Protein AF-A0A483AAJ9-F1 (afdb_monomer_lite)

Foldseek 3Di:
DWDQAWAQAPDRDPDLLPQSRLGWFAFPPDPCSDPPQKDFAAPVRCCCQECPDPPFHNFASRSCCVGSSNFHQCAKQDQPPRDGPRRRFKAWEWHPDDDDQWTKIWIHGVRGTDIDTDHRSMTHITIIDGD

Radius of gyration: 13.15 Å; chains: 1; bounding box: 33×28×31 Å

pLDDT: mean 93.06, std 6.87, range [63.12, 98.5]

Secondary structure (DSSP, 8-state):
-B-SS-TT-SS--SSTT-GGGS---BPTT-TT-SPTTEEPPPHHHHHHHTTT-SS----SHHHHHHSTT------EE-TTT--EESTTT-EEEEE-S--TTSEEEEEEETTEEEEEEE-TTSBBB---EE-

Structure (mmCIF, N/CA/C/O backbone):
data_AF-A0A483AAJ9-F1
#
_entry.id   AF-A0A483AAJ9-F1
#
loop_
_atom_site.group_PDB
_atom_site.id
_atom_site.type_symbol
_atom_site.label_atom_id
_atom_site.label_alt_id
_atom_site.label_comp_id
_atom_site.label_asym_id
_atom_site.label_entity_id
_atom_site.label_seq_id
_atom_site.pdbx_PDB_ins_code
_atom_site.Cartn_x
_atom_site.Cartn_y
_atom_site.Cartn_z
_atom_site.occupancy
_atom_site.B_iso_or_equiv
_atom_site.auth_seq_id
_atom_site.auth_comp_id
_atom_site.auth_asym_id
_atom_site.auth_atom_id
_atom_site.pdbx_PDB_model_num
ATOM 1 N N . MET A 1 1 ? -14.191 3.925 -4.030 1.00 87.00 1 MET A N 1
ATOM 2 C CA . MET A 1 1 ? -14.461 2.817 -3.070 1.00 87.00 1 MET A CA 1
ATOM 3 C C . MET A 1 1 ? -13.254 1.897 -3.053 1.00 87.00 1 MET A C 1
ATOM 5 O O . MET A 1 1 ? -12.736 1.615 -4.121 1.00 87.00 1 MET A O 1
ATOM 9 N N . TRP A 1 2 ? -12.801 1.447 -1.887 1.00 92.44 2 TRP A N 1
ATOM 10 C CA . TRP A 1 2 ? -11.580 0.644 -1.745 1.00 92.44 2 TRP A CA 1
ATOM 11 C C . TRP A 1 2 ? -11.868 -0.854 -1.662 1.00 92.44 2 TRP A C 1
ATOM 13 O O . TRP A 1 2 ? -12.941 -1.247 -1.206 1.00 92.44 2 TRP A O 1
ATOM 23 N N . LEU A 1 3 ? -10.893 -1.685 -2.042 1.00 93.12 3 LEU A N 1
ATOM 24 C CA . LEU A 1 3 ? -10.904 -3.091 -1.641 1.00 93.12 3 LEU A CA 1
ATOM 25 C C . LEU A 1 3 ? -10.767 -3.215 -0.118 1.00 93.12 3 LEU A C 1
ATOM 27 O O . LEU A 1 3 ? -10.002 -2.494 0.528 1.00 93.12 3 LEU A O 1
ATOM 31 N N . ASP A 1 4 ? -11.480 -4.181 0.453 1.00 91.94 4 ASP A N 1
ATOM 32 C CA . ASP A 1 4 ? -11.511 -4.434 1.897 1.00 91.94 4 ASP A CA 1
ATOM 33 C C . ASP A 1 4 ? -10.187 -5.003 2.448 1.00 91.94 4 ASP A C 1
ATOM 35 O O . ASP A 1 4 ? -9.916 -4.903 3.647 1.00 91.94 4 ASP A O 1
ATOM 39 N N . ARG A 1 5 ? -9.312 -5.525 1.577 1.00 95.06 5 ARG A N 1
ATOM 40 C CA . ARG A 1 5 ? -7.991 -6.085 1.918 1.00 95.06 5 ARG A CA 1
ATOM 41 C C . ARG A 1 5 ? -6.896 -5.724 0.909 1.00 95.06 5 ARG A C 1
ATOM 43 O O . ARG A 1 5 ? -7.175 -5.243 -0.191 1.00 95.06 5 ARG A O 1
ATOM 50 N N . ASN A 1 6 ? -5.636 -5.912 1.316 1.00 97.06 6 ASN A N 1
ATOM 51 C CA . ASN A 1 6 ? -4.495 -5.769 0.413 1.00 97.06 6 ASN A CA 1
ATOM 52 C C . ASN A 1 6 ? -4.626 -6.817 -0.694 1.00 97.06 6 ASN A C 1
ATOM 54 O O . ASN A 1 6 ? -5.125 -7.917 -0.463 1.00 97.06 6 ASN A O 1
ATOM 58 N N . LEU A 1 7 ? -4.177 -6.491 -1.897 1.00 96.50 7 LEU A N 1
ATOM 59 C CA . LEU A 1 7 ? -4.233 -7.428 -3.005 1.00 96.50 7 LEU A CA 1
ATOM 60 C C . LEU A 1 7 ? -3.405 -8.686 -2.685 1.00 96.50 7 LEU A C 1
ATOM 62 O O . LEU A 1 7 ? -2.269 -8.583 -2.224 1.00 96.50 7 LEU A O 1
ATOM 66 N N . GLY A 1 8 ? -3.991 -9.865 -2.901 1.00 96.25 8 GLY A N 1
ATOM 67 C CA . GLY A 1 8 ? -3.400 -11.160 -2.536 1.00 96.25 8 GLY A CA 1
ATOM 68 C C . GLY A 1 8 ? -3.679 -11.615 -1.097 1.00 96.25 8 GLY A C 1
ATOM 69 O O . GLY A 1 8 ? -3.360 -12.743 -0.738 1.00 96.25 8 GLY A O 1
ATOM 70 N N . ALA A 1 9 ? -4.294 -10.778 -0.253 1.00 97.50 9 ALA A N 1
ATOM 71 C CA . ALA A 1 9 ? -4.644 -11.170 1.111 1.00 97.50 9 ALA A CA 1
ATOM 72 C C . ALA A 1 9 ? -5.830 -12.146 1.139 1.00 97.50 9 ALA A C 1
ATOM 74 O O . ALA A 1 9 ? -6.817 -11.971 0.419 1.00 97.50 9 ALA A O 1
ATOM 75 N N . THR A 1 10 ? -5.783 -13.132 2.035 1.00 97.12 10 THR A N 1
ATOM 76 C CA . THR A 1 10 ? -6.849 -14.137 2.182 1.00 97.12 10 THR A CA 1
ATOM 77 C C . THR A 1 10 ? -7.968 -13.672 3.112 1.00 97.12 10 THR A C 1
ATOM 79 O O . THR A 1 10 ? -9.095 -14.154 2.997 1.00 97.12 10 THR A O 1
ATOM 82 N N . GLN A 1 11 ? -7.712 -12.676 3.967 1.00 96.56 11 GLN A N 1
ATOM 83 C CA . GLN A 1 11 ? -8.712 -12.084 4.860 1.00 96.56 11 GLN A CA 1
ATOM 84 C C . GLN A 1 11 ? -8.517 -10.579 5.082 1.00 96.56 11 GLN A C 1
ATOM 86 O O . GLN A 1 11 ? -7.464 -10.013 4.793 1.00 96.56 11 GLN A O 1
ATOM 91 N N . VAL A 1 12 ? -9.563 -9.928 5.598 1.00 96.31 12 VAL A N 1
ATOM 92 C CA . VAL A 1 12 ? -9.462 -8.574 6.158 1.00 96.3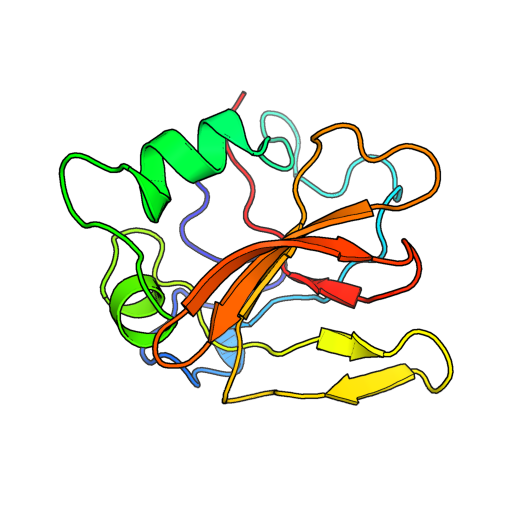1 12 VAL A CA 1
ATOM 93 C C . VAL A 1 12 ? -8.672 -8.652 7.461 1.00 96.31 12 VAL A C 1
ATOM 95 O O . VAL A 1 12 ? -8.900 -9.563 8.253 1.00 96.31 12 VAL A O 1
ATOM 98 N N . ALA A 1 13 ? -7.786 -7.685 7.706 1.00 96.81 13 ALA A N 1
ATOM 99 C CA . ALA A 1 13 ? -6.934 -7.683 8.891 1.00 96.81 13 ALA A CA 1
ATOM 100 C C . ALA A 1 13 ? -7.747 -7.720 10.197 1.00 96.81 13 ALA A C 1
ATOM 102 O O . ALA A 1 13 ? -8.565 -6.832 10.469 1.00 96.81 13 ALA A O 1
ATOM 103 N N . ALA A 1 14 ? -7.491 -8.742 11.016 1.00 97.19 14 ALA A N 1
ATOM 104 C CA . ALA A 1 14 ? -8.022 -8.859 12.375 1.00 97.19 14 ALA A CA 1
ATOM 105 C C . ALA A 1 14 ? -7.121 -8.174 13.420 1.00 97.19 14 ALA A C 1
ATOM 107 O O . ALA A 1 14 ? -7.597 -7.747 14.471 1.00 97.19 14 ALA A O 1
ATOM 108 N N . SER A 1 15 ? -5.831 -8.027 13.114 1.00 97.00 15 SER A N 1
ATOM 109 C CA . SER A 1 15 ? -4.841 -7.262 13.876 1.00 97.00 15 SER A CA 1
ATOM 110 C C . SER A 1 15 ? -3.857 -6.588 12.914 1.00 97.00 15 SER A C 1
ATOM 112 O O . SER A 1 15 ? -3.794 -6.934 11.732 1.00 97.00 15 SER A O 1
ATOM 114 N N . SER A 1 16 ? -3.059 -5.632 13.395 1.00 96.31 16 SER A N 1
ATOM 115 C CA . SER A 1 16 ? -2.049 -4.981 12.549 1.00 96.31 16 SER A CA 1
ATOM 116 C C . SER A 1 16 ? -0.985 -5.964 12.045 1.00 96.31 16 SER A C 1
ATOM 118 O O . SER A 1 16 ? -0.444 -5.766 10.959 1.00 96.31 16 SER A O 1
ATOM 120 N N . THR A 1 17 ? -0.705 -7.027 12.800 1.00 97.75 17 THR A N 1
ATOM 121 C CA . THR A 1 17 ? 0.301 -8.054 12.493 1.00 97.75 17 THR A CA 1
ATOM 122 C C . THR A 1 17 ? -0.296 -9.337 11.905 1.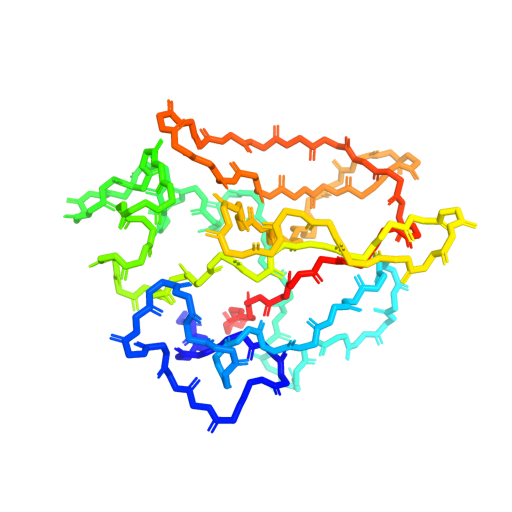00 97.75 17 THR A C 1
ATOM 124 O O . THR A 1 17 ? 0.354 -10.383 11.907 1.00 97.75 17 THR A O 1
ATOM 127 N N . ASP A 1 18 ? -1.537 -9.278 11.423 1.00 97.88 18 ASP A N 1
ATOM 128 C CA . ASP A 1 18 ? -2.232 -10.404 10.807 1.00 97.88 18 ASP A CA 1
ATOM 129 C C . ASP A 1 18 ? -1.603 -10.765 9.454 1.00 97.88 18 ASP A C 1
ATOM 131 O O . ASP A 1 18 ? -1.844 -10.110 8.436 1.00 97.88 18 ASP A O 1
ATOM 135 N N . SER A 1 19 ? -0.793 -11.825 9.440 1.00 97.31 19 SER A N 1
ATOM 136 C CA . SER A 1 19 ? -0.056 -12.253 8.251 1.00 97.31 19 SER A CA 1
ATOM 137 C C . SER A 1 19 ? -0.960 -12.699 7.102 1.00 97.31 19 SER A C 1
ATOM 139 O O . SER A 1 19 ? -0.581 -12.535 5.943 1.00 97.31 19 SER A O 1
ATOM 141 N N . ALA A 1 20 ? -2.170 -13.186 7.388 1.00 97.88 20 ALA A N 1
ATOM 142 C CA . ALA A 1 20 ? -3.146 -13.558 6.363 1.00 97.88 20 ALA A CA 1
ATOM 143 C C . ALA A 1 20 ? -3.738 -12.328 5.643 1.00 97.88 20 ALA A C 1
ATOM 145 O O . ALA A 1 20 ? -4.288 -12.441 4.544 1.00 97.88 20 ALA A O 1
ATOM 146 N N . ALA A 1 21 ? -3.589 -11.139 6.234 1.00 97.50 21 ALA A N 1
ATOM 147 C CA . ALA A 1 21 ? -4.063 -9.877 5.680 1.00 97.50 21 ALA A CA 1
ATOM 148 C C . ALA A 1 21 ? -2.984 -9.060 4.949 1.00 97.50 21 ALA A C 1
ATOM 150 O O . ALA A 1 21 ? -3.302 -8.050 4.316 1.00 97.50 21 ALA A O 1
ATOM 151 N N . TYR A 1 22 ? -1.711 -9.466 5.022 1.00 98.06 22 TYR A N 1
ATOM 152 C CA . TYR A 1 22 ? -0.596 -8.720 4.422 1.00 98.06 22 TYR A CA 1
ATOM 153 C C . TYR A 1 22 ? -0.719 -8.594 2.902 1.00 98.06 22 TYR A C 1
ATOM 155 O O . TYR A 1 22 ? -0.434 -7.526 2.348 1.00 98.06 22 TYR A O 1
ATOM 163 N N . GLY A 1 23 ? -1.212 -9.654 2.263 1.00 97.19 23 GLY A N 1
ATOM 164 C CA . GLY A 1 23 ? -1.262 -9.783 0.815 1.00 97.19 23 GLY A CA 1
ATOM 165 C C . GLY A 1 23 ? 0.120 -9.919 0.189 1.00 97.19 23 GLY A C 1
ATOM 166 O O . GLY A 1 23 ? 1.120 -10.128 0.879 1.00 97.19 23 GLY A O 1
ATOM 167 N N . ASP A 1 24 ? 0.163 -9.799 -1.131 1.00 96.94 24 ASP A N 1
ATOM 168 C CA . ASP A 1 24 ? 1.397 -9.944 -1.891 1.00 96.94 24 ASP A CA 1
ATOM 169 C C . ASP A 1 24 ? 2.180 -8.626 -1.958 1.00 96.94 24 ASP A C 1
ATOM 171 O O . ASP A 1 24 ? 1.648 -7.522 -1.789 1.00 96.94 24 ASP A O 1
ATOM 175 N N . LEU A 1 25 ? 3.479 -8.749 -2.240 1.00 97.00 25 LEU A N 1
ATOM 176 C CA . LEU A 1 25 ? 4.405 -7.627 -2.359 1.00 97.00 25 LEU A CA 1
ATOM 177 C C . LEU A 1 25 ? 4.817 -7.438 -3.819 1.00 97.00 25 LEU A C 1
ATOM 179 O O . LEU A 1 25 ? 5.612 -8.200 -4.372 1.00 97.00 25 LEU A O 1
ATOM 183 N N . TYR A 1 26 ? 4.303 -6.375 -4.427 1.00 96.50 26 TYR A N 1
ATOM 184 C CA . TYR A 1 26 ? 4.429 -6.105 -5.855 1.00 96.50 26 TYR A CA 1
ATOM 185 C C . TYR A 1 26 ? 5.615 -5.188 -6.132 1.00 96.50 26 TYR A C 1
ATOM 187 O O . TYR A 1 26 ? 5.873 -4.260 -5.368 1.00 96.50 26 TYR A O 1
ATOM 195 N N . GLN A 1 27 ? 6.330 -5.413 -7.234 1.00 94.44 27 GLN A N 1
ATOM 196 C CA . GLN A 1 27 ? 7.240 -4.402 -7.782 1.00 94.44 27 GLN A CA 1
ATOM 197 C C . GLN A 1 27 ? 6.438 -3.320 -8.502 1.00 94.44 27 GLN A C 1
ATOM 199 O O . GLN A 1 27 ? 5.377 -3.593 -9.057 1.00 94.44 27 GLN A O 1
ATOM 204 N N . TRP A 1 28 ? 6.936 -2.087 -8.500 1.00 91.50 28 TRP A N 1
ATOM 205 C CA . TRP A 1 28 ? 6.279 -1.007 -9.226 1.00 91.50 28 TRP A CA 1
ATOM 206 C C . TRP A 1 28 ? 6.439 -1.176 -10.741 1.00 91.50 28 TRP A C 1
ATOM 208 O O . TRP A 1 28 ? 7.536 -1.459 -11.223 1.00 91.50 28 TRP A O 1
ATOM 218 N N . GLY A 1 29 ? 5.372 -0.911 -11.499 1.00 78.56 29 GLY A N 1
ATOM 219 C CA . GLY A 1 29 ? 5.396 -0.931 -12.966 1.00 78.56 29 GLY A CA 1
ATOM 220 C C . GLY A 1 29 ? 5.047 -2.275 -13.609 1.00 78.56 29 GLY A C 1
ATOM 221 O O . GLY A 1 29 ? 5.142 -2.395 -14.828 1.00 78.56 29 GLY A O 1
ATOM 222 N N . THR A 1 30 ? 4.607 -3.272 -12.840 1.00 71.62 30 THR A N 1
ATOM 223 C CA . THR A 1 30 ? 3.859 -4.400 -13.404 1.00 71.62 30 THR A CA 1
ATOM 224 C C . THR A 1 30 ? 2.517 -3.885 -13.929 1.00 71.62 30 THR A C 1
ATOM 226 O O . THR A 1 30 ? 1.749 -3.255 -13.206 1.00 71.62 30 THR A O 1
ATOM 229 N N . ASN A 1 31 ? 2.240 -4.089 -15.217 1.00 63.12 31 ASN A N 1
ATOM 230 C CA . ASN A 1 31 ? 0.960 -3.692 -15.804 1.00 63.12 31 ASN A CA 1
ATOM 231 C C . ASN A 1 31 ? -0.180 -4.505 -15.172 1.00 63.12 31 ASN A C 1
ATOM 233 O O . ASN A 1 31 ? -0.044 -5.714 -15.006 1.00 63.12 31 ASN A O 1
ATOM 237 N N . GLY A 1 32 ? -1.302 -3.850 -14.853 1.00 75.44 32 GLY A N 1
ATOM 238 C CA . GLY A 1 32 ? -2.518 -4.534 -14.400 1.00 75.44 32 GLY A CA 1
ATOM 239 C C . GLY A 1 32 ? -2.413 -5.182 -13.018 1.00 75.44 32 GLY A C 1
ATOM 240 O O . GLY A 1 32 ? -2.900 -6.292 -12.844 1.00 75.44 32 GLY A O 1
ATOM 241 N N . ILE A 1 33 ? -1.776 -4.517 -12.041 1.00 91.12 33 ILE A N 1
ATOM 242 C CA . ILE A 1 33 ? -1.726 -5.041 -10.663 1.00 91.12 33 ILE A CA 1
ATOM 243 C C . ILE A 1 33 ? -3.146 -5.233 -10.117 1.00 91.12 33 ILE A C 1
ATOM 245 O O . ILE A 1 33 ? -3.459 -6.284 -9.575 1.00 91.12 33 ILE A O 1
ATOM 249 N N . CYS A 1 34 ? -4.012 -4.232 -10.267 1.00 94.69 34 CYS A N 1
ATOM 250 C CA . CYS A 1 34 ? -5.374 -4.297 -9.752 1.00 94.69 34 CYS A CA 1
ATOM 251 C C . CYS A 1 34 ? -6.338 -4.994 -10.733 1.00 94.69 34 CYS A C 1
ATOM 253 O O . CYS A 1 34 ? -6.140 -4.901 -11.947 1.00 94.69 34 CYS A O 1
ATOM 255 N N . PRO A 1 35 ? -7.390 -5.673 -10.229 1.00 93.62 35 PRO A N 1
ATOM 256 C CA . PRO A 1 35 ? -8.429 -6.275 -11.066 1.00 93.62 35 PRO A CA 1
ATOM 257 C C . PRO A 1 35 ? -9.151 -5.250 -11.950 1.00 93.62 35 PRO A C 1
ATOM 259 O O . PRO A 1 35 ? -9.139 -4.055 -11.668 1.00 93.62 35 PRO A O 1
ATOM 262 N N . ALA A 1 36 ? -9.847 -5.721 -12.987 1.00 93.12 36 ALA A N 1
ATOM 263 C CA . ALA A 1 36 ? -10.624 -4.853 -13.870 1.00 93.12 36 ALA A CA 1
ATOM 264 C C . ALA A 1 36 ? -11.628 -3.978 -13.091 1.00 93.12 36 ALA A C 1
ATOM 266 O O . ALA A 1 36 ? -12.360 -4.470 -12.230 1.00 93.12 36 ALA A O 1
ATOM 267 N N . GLY A 1 37 ? -11.662 -2.681 -13.414 1.00 92.75 37 GLY A N 1
ATOM 268 C CA . GLY A 1 37 ? -12.469 -1.674 -12.712 1.00 92.75 37 GLY A CA 1
ATOM 269 C C . GLY A 1 37 ? -11.845 -1.149 -11.415 1.00 92.75 37 GLY A C 1
ATOM 270 O O . GLY A 1 37 ? -12.510 -0.424 -10.675 1.00 92.75 37 GLY A O 1
ATOM 271 N N . PHE A 1 38 ? -10.601 -1.530 -11.122 1.00 95.31 38 PHE A N 1
ATOM 272 C CA . PHE A 1 38 ? -9.818 -1.011 -10.014 1.00 95.31 38 PHE A CA 1
ATOM 273 C C . PHE A 1 38 ? -8.421 -0.602 -10.480 1.00 95.31 38 PHE A C 1
ATOM 275 O O . PHE A 1 38 ? -7.810 -1.237 -11.341 1.00 95.31 38 PHE A O 1
ATOM 282 N N . SER A 1 39 ? -7.855 0.389 -9.804 1.00 94.81 39 SER A N 1
ATOM 283 C CA . SER A 1 39 ? -6.495 0.858 -10.023 1.00 94.81 39 SER A CA 1
ATOM 284 C C . SER A 1 39 ? -5.705 0.942 -8.718 1.00 94.81 39 SER A C 1
ATOM 286 O O . SER A 1 39 ? -6.245 0.919 -7.607 1.00 94.81 39 SER A O 1
ATOM 288 N N . VAL A 1 40 ? -4.375 0.995 -8.848 1.00 95.19 40 VAL A N 1
ATOM 289 C CA . VAL A 1 40 ? -3.525 1.413 -7.730 1.00 95.19 40 VAL A CA 1
ATOM 290 C C . VAL A 1 40 ? -3.848 2.884 -7.457 1.00 95.19 40 VAL A C 1
ATOM 292 O O . VAL A 1 40 ? -3.842 3.670 -8.403 1.00 95.19 40 VAL A O 1
ATOM 295 N N . PRO A 1 41 ? -4.110 3.288 -6.212 1.00 94.56 41 PRO A N 1
ATOM 296 C CA . PRO A 1 41 ? -4.494 4.658 -5.902 1.00 94.56 41 PRO A CA 1
ATOM 297 C C . PRO A 1 41 ? -3.346 5.648 -6.140 1.00 94.56 41 PRO A C 1
ATOM 299 O O . PRO A 1 41 ? -2.171 5.293 -6.131 1.00 94.56 41 PRO A O 1
ATOM 302 N N . THR A 1 42 ? -3.676 6.915 -6.332 1.00 95.12 42 THR A N 1
ATOM 303 C CA . THR A 1 42 ? -2.762 8.063 -6.346 1.00 95.12 42 THR A CA 1
ATOM 304 C C . THR A 1 42 ? -2.488 8.556 -4.929 1.00 95.12 42 THR A C 1
ATOM 306 O O . THR A 1 42 ? -3.188 8.219 -3.977 1.00 95.12 42 THR A O 1
ATOM 309 N N . GLU A 1 43 ? -1.483 9.422 -4.774 1.00 94.12 43 GLU A N 1
ATOM 310 C CA . GLU A 1 43 ? -1.264 10.139 -3.511 1.00 94.12 43 GLU A CA 1
ATOM 311 C C . GLU A 1 43 ? -2.481 10.974 -3.113 1.00 94.12 43 GLU A C 1
ATOM 313 O O . GLU A 1 43 ? -2.776 11.045 -1.929 1.00 94.12 43 GLU A O 1
ATOM 318 N N . ALA A 1 44 ? -3.201 11.576 -4.064 1.00 92.94 44 ALA A N 1
ATOM 319 C CA . ALA A 1 44 ? -4.384 12.380 -3.762 1.00 92.94 44 ALA A CA 1
ATOM 320 C C . ALA A 1 44 ? -5.535 11.518 -3.218 1.00 92.94 44 ALA A C 1
ATOM 322 O O . ALA A 1 44 ? -6.101 11.851 -2.180 1.00 92.94 44 ALA A O 1
ATOM 323 N N . GLU A 1 45 ? -5.818 10.382 -3.864 1.00 93.56 45 GLU A N 1
ATOM 324 C CA . GLU A 1 45 ? -6.832 9.416 -3.413 1.00 93.56 45 GLU A CA 1
ATOM 325 C C . GLU A 1 45 ? -6.462 8.818 -2.049 1.00 93.56 45 GLU A C 1
ATOM 327 O O . GLU A 1 45 ? -7.296 8.773 -1.150 1.00 93.56 45 GLU A O 1
ATOM 332 N N . ILE A 1 46 ? -5.193 8.432 -1.851 1.00 92.44 46 ILE A N 1
ATOM 333 C CA . ILE A 1 46 ? -4.718 7.984 -0.538 1.00 92.44 46 ILE A CA 1
ATOM 334 C C . ILE A 1 46 ? -4.862 9.117 0.483 1.00 92.44 46 ILE A C 1
ATOM 336 O O . ILE A 1 46 ? -5.378 8.878 1.561 1.00 92.44 46 ILE A O 1
ATOM 340 N N . THR A 1 47 ? -4.425 10.344 0.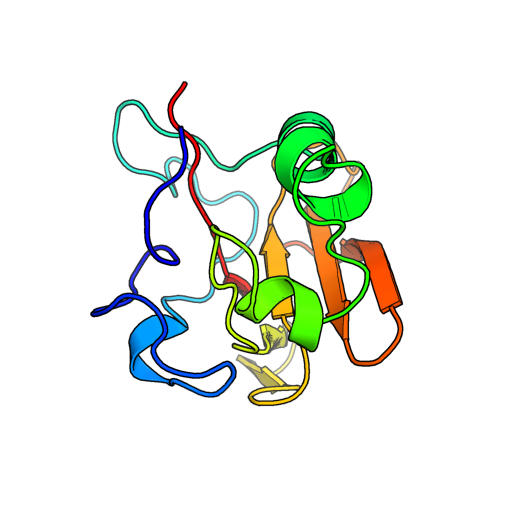194 1.00 90.50 47 THR A N 1
ATOM 341 C CA . THR A 1 47 ? -4.440 11.458 1.165 1.00 90.50 47 THR A CA 1
ATOM 342 C C . THR A 1 47 ? -5.853 11.787 1.630 1.00 90.50 47 THR A C 1
ATOM 344 O O . THR A 1 47 ? -6.063 11.927 2.834 1.00 90.50 47 THR A O 1
ATOM 347 N N . ALA A 1 48 ? -6.804 11.868 0.695 1.00 87.75 48 ALA A N 1
ATOM 348 C CA . ALA A 1 48 ? -8.202 12.172 0.987 1.00 87.75 48 ALA A CA 1
ATOM 349 C C . ALA A 1 48 ? -8.830 11.157 1.955 1.00 87.75 48 ALA A C 1
ATOM 351 O O . ALA A 1 48 ? -9.591 11.544 2.835 1.00 87.75 48 ALA A O 1
ATOM 352 N N . ASP A 1 49 ? -8.447 9.883 1.832 1.00 81.69 49 ASP A N 1
ATOM 353 C CA . ASP A 1 49 ? -8.992 8.784 2.630 1.00 81.69 49 ASP A CA 1
ATOM 354 C C . ASP A 1 49 ? -8.032 8.280 3.731 1.00 81.69 49 ASP A C 1
ATOM 356 O O . ASP A 1 49 ? -8.320 7.280 4.391 1.00 81.69 49 ASP A O 1
ATOM 360 N N . THR A 1 50 ? -6.890 8.953 3.957 1.00 79.81 50 THR A N 1
ATOM 361 C CA . THR A 1 50 ? -5.907 8.579 4.995 1.00 79.81 50 THR A CA 1
ATOM 362 C C . THR A 1 50 ? -5.353 9.771 5.788 1.00 79.81 50 THR A C 1
ATOM 364 O O . THR A 1 50 ? -5.798 10.018 6.901 1.00 79.81 50 THR A O 1
ATOM 367 N N . ILE A 1 51 ? -4.349 10.486 5.270 1.00 71.19 51 ILE A N 1
ATOM 368 C CA . ILE A 1 51 ? -3.556 11.486 6.011 1.00 71.19 51 ILE A CA 1
ATOM 369 C C . ILE A 1 51 ? -4.348 12.770 6.304 1.00 71.19 51 ILE A C 1
ATOM 371 O O . ILE A 1 51 ? -4.013 13.494 7.237 1.00 71.19 51 ILE A O 1
ATOM 375 N N . SER A 1 52 ? -5.371 13.075 5.508 1.00 76.12 52 SER A N 1
ATOM 376 C CA . SER A 1 52 ? -6.232 14.254 5.680 1.00 76.12 52 SER A CA 1
ATOM 377 C C . SER A 1 52 ? -7.712 13.875 5.668 1.00 76.12 52 SER A C 1
ATOM 379 O O . SER A 1 52 ? -8.557 14.649 5.214 1.00 76.12 52 SER A O 1
ATOM 381 N N . ALA A 1 53 ? -8.017 12.655 6.111 1.00 74.62 53 ALA A N 1
ATOM 382 C CA . ALA A 1 53 ? -9.371 12.138 6.112 1.00 74.62 53 ALA A CA 1
ATOM 383 C C . ALA A 1 53 ? -10.194 12.797 7.219 1.00 74.62 53 ALA A C 1
ATOM 385 O O . ALA A 1 53 ? -9.868 12.716 8.396 1.00 74.62 53 ALA A O 1
ATOM 386 N N . THR A 1 54 ? -11.355 13.347 6.874 1.00 69.94 54 THR A N 1
ATOM 387 C CA . THR A 1 54 ? -12.251 13.995 7.849 1.00 69.94 54 THR A CA 1
ATOM 388 C C . THR A 1 54 ? -12.879 13.028 8.862 1.00 69.94 54 THR A C 1
ATOM 390 O O . THR A 1 54 ? -13.611 13.462 9.748 1.00 69.94 54 THR A O 1
ATOM 393 N N . THR A 1 55 ? -12.661 11.717 8.713 1.00 70.81 55 THR A N 1
ATOM 394 C CA . THR A 1 55 ? -13.222 10.661 9.569 1.00 70.81 55 THR A CA 1
ATOM 395 C C . THR A 1 55 ? -12.196 10.083 10.539 1.00 70.81 55 THR A C 1
ATOM 397 O O . THR A 1 55 ? -12.469 9.964 11.731 1.00 70.81 55 THR A O 1
ATOM 400 N N . THR A 1 56 ? -11.021 9.679 10.060 1.00 75.69 56 THR A N 1
ATOM 401 C CA . THR A 1 56 ? -9.945 9.123 10.888 1.00 75.69 56 THR A CA 1
ATOM 402 C C . THR A 1 56 ? -8.604 9.411 10.236 1.00 75.69 56 THR A C 1
ATOM 404 O O . THR A 1 56 ? -8.228 8.743 9.273 1.00 75.69 56 THR A O 1
ATOM 407 N N . ASP A 1 57 ? -7.867 10.364 10.799 1.00 83.88 57 ASP A N 1
ATOM 408 C CA . ASP A 1 57 ? -6.530 10.699 10.323 1.00 83.88 57 ASP A CA 1
ATOM 409 C C . ASP A 1 57 ? -5.555 9.541 10.569 1.00 83.88 57 ASP A C 1
ATOM 411 O O . ASP A 1 57 ? -5.233 9.169 11.706 1.00 83.88 57 ASP A O 1
ATOM 415 N N . ILE A 1 58 ? -5.034 8.979 9.481 1.00 90.75 58 ILE A N 1
ATOM 416 C CA . ILE A 1 58 ? -3.961 7.991 9.531 1.00 90.75 58 ILE A CA 1
ATOM 417 C C . ILE A 1 58 ? -2.634 8.732 9.708 1.00 90.75 58 ILE A C 1
ATOM 419 O O . ILE A 1 58 ? -1.999 9.165 8.750 1.00 90.75 58 ILE A O 1
ATOM 423 N N . THR A 1 59 ? -2.190 8.847 10.958 1.00 93.06 59 THR A N 1
ATOM 424 C CA . THR A 1 59 ? -0.941 9.536 11.334 1.00 93.06 59 THR A CA 1
ATOM 425 C C . THR A 1 59 ? 0.219 8.578 11.609 1.00 93.06 59 THR A C 1
ATOM 427 O O . THR A 1 59 ? 1.380 8.984 11.682 1.00 93.06 59 THR A O 1
ATOM 430 N N . ASN A 1 60 ? -0.077 7.290 11.781 1.00 94.06 60 ASN A N 1
ATOM 431 C CA . ASN A 1 60 ? 0.884 6.231 12.070 1.00 94.06 60 ASN A CA 1
ATOM 432 C C . ASN A 1 60 ? 0.305 4.839 11.751 1.00 94.06 60 ASN A C 1
ATOM 434 O O . ASN A 1 60 ? -0.868 4.695 11.401 1.00 94.06 60 ASN A O 1
ATOM 438 N N . SER A 1 61 ? 1.122 3.794 11.908 1.00 95.00 61 SER A N 1
ATOM 439 C CA . SER A 1 61 ? 0.710 2.408 11.646 1.00 95.00 61 SER A CA 1
ATOM 440 C C . SER A 1 61 ? -0.431 1.898 12.540 1.00 95.00 61 SER A C 1
ATOM 442 O O . SER A 1 61 ? -1.241 1.103 12.070 1.00 95.00 61 SER A O 1
ATOM 444 N N . ALA A 1 62 ? -0.559 2.365 13.788 1.00 94.75 62 ALA A N 1
ATOM 445 C CA . ALA A 1 62 ? -1.664 1.964 14.664 1.00 94.75 62 ALA A CA 1
ATOM 446 C C . ALA A 1 62 ? -2.992 2.579 14.200 1.00 94.75 62 ALA A C 1
ATOM 448 O O . ALA A 1 62 ? -3.976 1.864 14.026 1.00 94.75 62 ALA A O 1
ATOM 449 N N . THR A 1 63 ? -3.006 3.882 13.898 1.00 94.31 63 THR A N 1
ATOM 450 C CA . THR A 1 63 ? -4.189 4.544 13.317 1.00 94.31 63 THR A CA 1
ATOM 451 C C . THR A 1 63 ? -4.541 3.986 11.940 1.00 94.31 63 THR A C 1
ATOM 453 O O . THR A 1 63 ? -5.713 3.917 11.591 1.00 94.31 63 THR A O 1
ATOM 456 N N . ALA A 1 64 ? -3.547 3.523 11.172 1.00 93.81 64 ALA A N 1
ATOM 457 C CA . ALA A 1 64 ? -3.783 2.911 9.870 1.00 93.81 64 ALA A CA 1
ATOM 458 C C . ALA A 1 64 ? -4.564 1.596 9.978 1.00 93.81 64 ALA A C 1
ATOM 460 O O . ALA A 1 64 ? -5.481 1.354 9.191 1.00 93.81 64 ALA A O 1
ATOM 461 N N . PHE A 1 65 ? -4.239 0.774 10.977 1.00 94.50 65 PHE A N 1
ATOM 462 C CA . PHE A 1 65 ? -4.982 -0.447 11.267 1.00 94.50 65 PHE A CA 1
ATOM 463 C C . PHE A 1 65 ? -6.376 -0.161 11.850 1.00 94.50 65 PHE A C 1
ATOM 465 O O . PHE A 1 65 ? -7.335 -0.830 11.482 1.00 94.50 65 PHE A O 1
ATOM 472 N N . SER A 1 66 ? -6.512 0.847 12.714 1.00 93.19 66 SER A N 1
ATOM 473 C CA . SER A 1 66 ? -7.817 1.227 13.277 1.00 93.19 66 SER A CA 1
ATOM 474 C C . SER A 1 66 ? -8.743 1.931 12.274 1.00 93.19 66 SER A C 1
ATOM 476 O O . SER A 1 66 ? -9.941 2.035 12.528 1.00 93.19 66 SER A O 1
ATOM 478 N N . SER A 1 67 ? -8.210 2.424 11.151 1.00 90.94 67 SER A N 1
ATOM 479 C CA . SER A 1 67 ? -8.993 3.048 10.078 1.00 90.94 67 SER A CA 1
ATOM 480 C C . SER A 1 67 ? -9.884 2.041 9.340 1.00 90.94 67 SER A C 1
ATOM 482 O O . SER A 1 67 ? -9.703 0.825 9.436 1.00 90.94 67 SER A O 1
ATOM 484 N N . PHE A 1 68 ? -10.800 2.543 8.507 1.00 87.94 68 PHE A N 1
ATOM 485 C CA . PHE A 1 68 ? -11.654 1.691 7.673 1.00 87.94 68 PHE A CA 1
ATOM 486 C C . PHE A 1 68 ? -10.862 0.797 6.697 1.00 87.94 68 PHE A C 1
ATOM 488 O O . PHE A 1 68 ? -11.341 -0.273 6.329 1.00 87.94 68 PHE A O 1
ATOM 495 N N . LEU A 1 69 ? -9.650 1.207 6.295 1.00 91.00 69 LEU A N 1
ATOM 496 C CA . LEU A 1 69 ? -8.788 0.434 5.392 1.00 91.00 69 LEU A CA 1
ATOM 497 C C . LEU A 1 69 ? -8.117 -0.760 6.082 1.00 91.00 69 LEU A C 1
ATOM 499 O O . LEU A 1 69 ? -7.640 -1.668 5.395 1.00 91.00 69 LEU A O 1
ATOM 503 N N . LYS A 1 70 ? -8.049 -0.747 7.422 1.00 94.12 70 LYS A N 1
ATOM 504 C CA . LYS A 1 70 ? -7.387 -1.763 8.248 1.00 94.12 70 LYS A CA 1
ATOM 505 C C . LYS A 1 70 ? -6.015 -2.170 7.709 1.00 94.12 70 LYS A C 1
ATOM 507 O O . LYS A 1 70 ? -5.758 -3.345 7.454 1.00 94.12 70 LYS A O 1
ATOM 512 N N . ILE A 1 71 ? -5.145 -1.187 7.472 1.00 95.38 71 ILE A N 1
ATOM 513 C CA . ILE A 1 71 ? -3.847 -1.413 6.823 1.00 95.38 71 ILE A CA 1
ATOM 514 C C . ILE A 1 71 ? -2.925 -2.181 7.787 1.00 95.38 71 ILE A C 1
ATOM 516 O O . ILE A 1 71 ? -2.585 -1.642 8.844 1.00 95.38 71 ILE A O 1
ATOM 520 N N . PRO A 1 72 ? -2.486 -3.407 7.445 1.00 97.50 72 PRO A N 1
ATOM 521 C CA . PRO A 1 72 ? -1.581 -4.171 8.291 1.00 97.50 72 PRO A CA 1
ATOM 522 C C . PRO A 1 72 ? -0.114 -3.790 8.042 1.00 97.50 72 PRO A C 1
ATOM 524 O O . PRO A 1 72 ? 0.259 -3.306 6.971 1.00 97.50 72 PRO A O 1
ATOM 527 N N . VAL A 1 73 ? 0.748 -4.051 9.024 1.00 98.19 73 VAL A N 1
ATOM 528 C CA . VAL A 1 73 ? 2.198 -3.796 8.966 1.00 98.19 73 VAL A CA 1
ATOM 529 C C . VAL A 1 73 ? 2.942 -4.932 8.256 1.00 98.19 73 VAL A C 1
ATOM 531 O O . VAL A 1 73 ? 3.786 -5.617 8.831 1.00 98.19 73 VAL A O 1
ATOM 534 N N . ALA A 1 74 ? 2.621 -5.118 6.975 1.00 98.19 74 ALA A N 1
ATOM 535 C CA . ALA A 1 74 ? 3.158 -6.181 6.123 1.00 98.19 74 ALA A CA 1
ATOM 536 C C . ALA A 1 74 ? 4.672 -6.082 5.849 1.00 98.19 74 ALA A C 1
ATOM 538 O O . ALA A 1 74 ? 5.269 -7.029 5.343 1.00 98.19 74 ALA A O 1
ATOM 539 N N . GLY A 1 75 ? 5.310 -4.954 6.176 1.00 98.44 75 GLY A N 1
ATOM 540 C CA . GLY A 1 75 ? 6.696 -4.701 5.806 1.00 98.44 75 GLY A CA 1
ATOM 541 C C . GLY A 1 75 ? 6.868 -4.568 4.293 1.00 98.44 75 GLY A C 1
ATOM 542 O O . GLY A 1 75 ? 5.970 -4.114 3.583 1.00 98.44 75 GLY A O 1
ATOM 543 N N . TYR A 1 76 ? 8.051 -4.924 3.803 1.00 98.50 76 TYR A N 1
ATOM 544 C CA . TYR A 1 76 ? 8.362 -4.888 2.380 1.00 98.50 76 TYR A CA 1
ATOM 545 C C . TYR A 1 76 ? 9.416 -5.914 1.985 1.00 98.50 76 TYR A C 1
ATOM 547 O O . TYR A 1 76 ? 10.192 -6.383 2.816 1.00 98.50 76 TYR A O 1
ATOM 555 N N . ARG A 1 77 ? 9.493 -6.204 0.685 1.00 98.31 77 ARG A N 1
ATOM 556 C CA . ARG A 1 77 ? 10.556 -7.020 0.105 1.00 98.31 77 ARG A CA 1
ATOM 557 C C . ARG A 1 77 ? 11.680 -6.119 -0.393 1.00 98.31 77 ARG A C 1
ATOM 559 O O . ARG A 1 77 ? 11.469 -5.248 -1.247 1.00 98.31 77 ARG A O 1
ATOM 566 N N . HIS A 1 78 ? 12.883 -6.322 0.121 1.00 98.19 78 HIS A N 1
ATOM 567 C CA . HIS A 1 78 ? 14.042 -5.519 -0.226 1.00 98.19 78 HIS A CA 1
ATOM 568 C C . HIS A 1 78 ? 14.550 -5.846 -1.638 1.00 98.19 78 HIS A C 1
ATOM 570 O O . HIS A 1 78 ? 14.391 -6.956 -2.153 1.00 98.19 78 HIS A O 1
ATOM 576 N N . ARG A 1 79 ? 15.073 -4.826 -2.326 1.00 96.44 79 ARG A N 1
ATOM 577 C CA . ARG A 1 79 ? 15.341 -4.906 -3.768 1.00 96.44 79 ARG A CA 1
ATOM 578 C C . ARG A 1 79 ? 16.599 -5.697 -4.120 1.00 96.44 79 ARG A C 1
ATOM 580 O O . ARG A 1 79 ? 16.669 -6.206 -5.229 1.00 96.44 79 ARG A O 1
ATOM 587 N N . SER A 1 80 ? 17.600 -5.729 -3.237 1.00 97.25 80 SER A N 1
ATOM 588 C CA . SER A 1 80 ? 18.917 -6.304 -3.554 1.00 97.25 80 SER A CA 1
ATOM 589 C C . SER A 1 80 ? 19.039 -7.775 -3.189 1.00 97.25 80 SER A C 1
ATOM 591 O O . SER A 1 80 ? 19.743 -8.503 -3.874 1.00 97.25 80 SER A O 1
ATOM 593 N N . ASP A 1 81 ? 18.376 -8.200 -2.117 1.00 97.38 81 ASP A N 1
ATOM 594 C CA . ASP A 1 81 ? 18.506 -9.546 -1.539 1.00 97.38 81 ASP A CA 1
ATOM 595 C C . ASP A 1 81 ? 17.183 -10.327 -1.534 1.00 97.38 81 ASP A C 1
ATOM 597 O O . ASP A 1 81 ? 17.176 -11.518 -1.243 1.00 97.38 81 ASP A O 1
ATOM 601 N N . GLY A 1 82 ? 16.058 -9.679 -1.856 1.00 96.69 82 GLY A N 1
ATOM 602 C CA . GLY A 1 82 ? 14.739 -10.310 -1.821 1.00 96.69 82 GLY A CA 1
ATOM 603 C C . GLY A 1 82 ? 14.216 -10.608 -0.411 1.00 96.69 82 GLY A C 1
ATOM 604 O O . GLY A 1 82 ? 13.136 -11.181 -0.294 1.00 96.69 82 GLY A O 1
ATOM 605 N N . GLY A 1 83 ? 14.929 -10.208 0.645 1.00 98.19 83 GLY A N 1
ATOM 606 C CA . GLY A 1 83 ? 14.529 -10.423 2.030 1.00 98.19 83 GLY A CA 1
ATOM 607 C C . GLY A 1 83 ? 13.308 -9.594 2.424 1.00 98.19 83 GLY A C 1
ATOM 608 O O . GLY A 1 83 ? 13.027 -8.547 1.833 1.00 98.19 83 GLY A O 1
ATOM 609 N N . LEU A 1 84 ? 12.580 -10.054 3.443 1.00 98.25 84 LEU A N 1
ATOM 610 C CA . LEU A 1 84 ? 11.461 -9.319 4.031 1.00 98.25 84 LEU A CA 1
ATOM 611 C C . LEU A 1 84 ? 11.945 -8.460 5.198 1.00 98.25 84 LEU A C 1
ATOM 613 O O . LEU A 1 84 ? 12.555 -8.957 6.141 1.00 98.25 84 LEU A O 1
ATOM 617 N N . TYR A 1 85 ? 11.649 -7.167 5.140 1.00 98.44 85 TYR A N 1
ATOM 618 C CA . TYR A 1 85 ? 12.086 -6.172 6.114 1.00 98.44 85 TYR A CA 1
ATOM 619 C C . TYR A 1 85 ? 10.877 -5.476 6.736 1.00 98.44 85 TYR A C 1
ATOM 621 O O . TYR A 1 85 ? 9.869 -5.236 6.073 1.00 98.44 85 TYR A O 1
ATOM 629 N N . ASN A 1 86 ? 10.998 -5.105 8.014 1.00 98.00 86 ASN A N 1
ATOM 630 C CA . ASN A 1 86 ? 9.995 -4.344 8.775 1.00 98.00 86 ASN A CA 1
ATOM 631 C C . ASN A 1 86 ? 8.602 -4.995 8.873 1.00 98.00 86 ASN A C 1
ATOM 633 O O . ASN A 1 86 ? 7.618 -4.317 9.184 1.00 98.00 86 ASN A O 1
ATOM 637 N N . VAL A 1 87 ? 8.519 -6.305 8.636 1.00 98.31 87 VAL A N 1
ATOM 638 C CA . VAL A 1 87 ? 7.309 -7.091 8.882 1.00 98.31 87 VAL A CA 1
ATOM 639 C C . VAL A 1 87 ? 6.939 -6.965 10.358 1.00 98.31 87 VAL A C 1
ATOM 641 O O . VAL A 1 87 ? 7.795 -7.082 11.233 1.00 98.31 87 VAL A O 1
ATOM 644 N N . GLY A 1 88 ? 5.672 -6.680 10.638 1.00 97.62 88 GLY A N 1
ATOM 645 C CA . GLY A 1 88 ? 5.178 -6.475 11.995 1.00 97.62 88 GLY A CA 1
ATOM 646 C C . GLY A 1 88 ? 5.459 -5.088 12.584 1.00 97.62 88 GLY A C 1
ATOM 647 O O . GLY A 1 88 ? 5.043 -4.828 13.710 1.00 97.62 88 GLY A O 1
ATOM 648 N N . THR A 1 89 ? 6.128 -4.177 11.861 1.00 97.62 89 THR A N 1
ATOM 649 C CA . THR A 1 89 ? 6.467 -2.839 12.392 1.00 97.62 89 THR A CA 1
ATOM 650 C C . THR A 1 89 ? 6.068 -1.676 11.490 1.00 97.62 89 THR A C 1
ATOM 652 O O . THR A 1 89 ? 5.725 -0.606 11.999 1.00 97.62 89 THR A O 1
ATOM 655 N N . SER A 1 90 ? 6.110 -1.850 10.167 1.00 98.06 90 SER A N 1
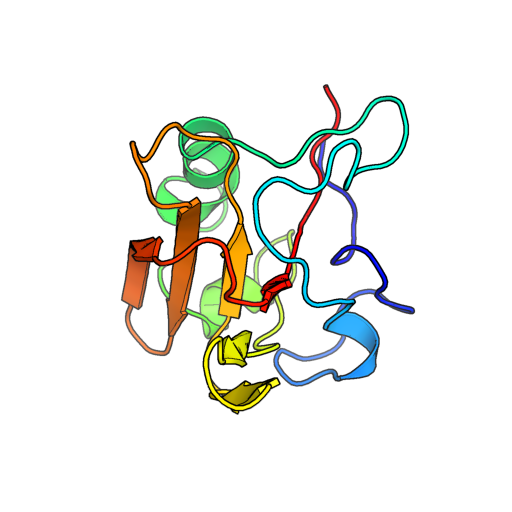ATOM 656 C CA . SER A 1 90 ? 5.799 -0.792 9.199 1.00 98.06 90 SER A CA 1
ATOM 657 C C . SER A 1 90 ? 4.891 -1.287 8.074 1.00 98.06 90 SER A C 1
ATOM 659 O O . SER A 1 90 ? 4.920 -2.463 7.718 1.00 98.06 90 SER A O 1
ATOM 661 N N . ALA A 1 91 ? 4.109 -0.379 7.490 1.00 97.62 91 ALA A N 1
ATOM 662 C CA . ALA A 1 91 ? 3.298 -0.642 6.304 1.00 97.62 91 ALA A CA 1
ATOM 663 C C . ALA A 1 91 ? 3.737 0.247 5.135 1.00 97.62 91 ALA A C 1
ATOM 665 O O . ALA A 1 91 ? 4.144 1.396 5.327 1.00 97.62 91 ALA A O 1
ATOM 666 N N . TYR A 1 92 ? 3.641 -0.307 3.928 1.00 97.81 92 TYR A N 1
ATOM 667 C CA . TYR A 1 92 ? 4.037 0.334 2.681 1.00 97.81 92 TYR A CA 1
ATOM 668 C C . TYR A 1 92 ? 2.937 0.102 1.649 1.00 97.81 92 TYR A C 1
ATOM 670 O O . TYR A 1 92 ? 2.600 -1.050 1.376 1.00 97.81 92 TYR A O 1
ATOM 678 N N . LEU A 1 93 ? 2.385 1.172 1.077 1.00 96.44 93 LEU A N 1
ATOM 679 C CA . LEU A 1 93 ? 1.373 1.079 0.022 1.00 96.44 93 LEU A CA 1
ATOM 680 C C . LEU A 1 93 ? 1.835 1.816 -1.222 1.00 96.44 93 LEU A C 1
ATOM 682 O O . LEU A 1 93 ? 2.038 3.030 -1.178 1.00 96.44 93 LEU A O 1
ATOM 686 N N . TRP A 1 94 ? 1.976 1.095 -2.333 1.00 97.12 94 TRP A N 1
ATOM 687 C CA . TRP A 1 94 ? 2.265 1.734 -3.610 1.00 97.12 94 TRP A CA 1
ATOM 688 C C . TRP A 1 94 ? 1.189 2.753 -3.992 1.00 97.12 94 TRP A C 1
ATOM 690 O O . TRP A 1 94 ? 0.001 2.563 -3.739 1.00 97.12 94 TRP A O 1
ATOM 700 N N . SER A 1 95 ? 1.642 3.810 -4.657 1.00 94.88 95 SER A N 1
ATOM 701 C CA . SER A 1 95 ? 0.831 4.841 -5.279 1.00 94.88 95 SER A CA 1
ATOM 702 C C . SER A 1 95 ? 1.198 4.970 -6.755 1.00 94.88 95 SER A C 1
ATOM 704 O O . SER A 1 95 ? 2.377 4.931 -7.111 1.00 94.88 95 SER A O 1
ATOM 706 N N . ARG A 1 96 ? 0.194 5.193 -7.613 1.00 94.25 96 ARG A N 1
ATOM 707 C CA . ARG A 1 96 ? 0.385 5.477 -9.044 1.00 94.25 96 ARG A CA 1
ATOM 708 C C . ARG A 1 96 ? 0.791 6.904 -9.375 1.00 94.25 96 ARG A C 1
ATOM 710 O O . ARG A 1 96 ? 0.929 7.229 -10.552 1.00 94.25 96 ARG A O 1
ATOM 717 N N . SER A 1 97 ? 0.999 7.752 -8.371 1.00 93.81 97 SER A N 1
ATOM 718 C CA . SER A 1 97 ? 1.542 9.092 -8.586 1.00 93.81 97 SER A CA 1
ATOM 719 C C . SER A 1 97 ? 2.924 9.052 -9.246 1.00 93.81 97 SER A C 1
ATOM 721 O O . SER A 1 97 ? 3.746 8.171 -8.985 1.00 93.81 97 SER A O 1
ATOM 723 N N . ALA A 1 98 ? 3.197 10.040 -10.100 1.00 86.88 98 ALA A N 1
ATOM 724 C CA . ALA A 1 98 ? 4.471 10.148 -10.797 1.00 86.88 98 ALA A CA 1
ATOM 725 C C . ALA A 1 98 ? 5.628 10.442 -9.822 1.00 86.88 98 ALA A C 1
ATOM 727 O O . ALA A 1 98 ? 5.575 11.398 -9.054 1.00 86.88 98 ALA A O 1
ATOM 728 N N . ALA A 1 99 ? 6.707 9.657 -9.903 1.00 85.94 99 ALA A N 1
ATOM 729 C CA . ALA A 1 99 ? 7.931 9.843 -9.110 1.00 85.94 99 ALA A CA 1
ATOM 730 C C . ALA A 1 99 ? 9.213 9.768 -9.963 1.00 85.94 99 ALA A C 1
ATOM 732 O O . ALA A 1 99 ? 10.260 9.293 -9.521 1.00 85.94 99 ALA A O 1
ATOM 733 N N . GLY A 1 100 ? 9.143 10.224 -11.218 1.00 87.62 100 GLY A N 1
ATOM 734 C CA . GLY A 1 100 ? 10.282 10.197 -12.137 1.00 87.62 100 GLY A CA 1
ATOM 735 C C . GLY A 1 100 ? 10.764 8.768 -12.404 1.00 87.62 100 GLY A C 1
ATOM 736 O O . GLY A 1 100 ? 10.005 7.946 -12.919 1.00 87.62 100 GLY A O 1
ATOM 737 N N . ARG A 1 101 ? 12.026 8.474 -12.061 1.00 91.25 101 ARG A N 1
ATOM 738 C CA . ARG A 1 101 ? 12.637 7.137 -12.222 1.00 91.25 101 ARG A CA 1
ATOM 739 C C . ARG A 1 101 ? 12.252 6.158 -11.109 1.00 91.25 101 ARG A C 1
ATOM 741 O O . ARG A 1 101 ? 12.344 4.949 -11.306 1.00 91.25 101 ARG A O 1
ATOM 748 N N . ASP A 1 102 ? 11.797 6.674 -9.974 1.00 95.00 102 ASP A N 1
ATOM 749 C CA . ASP A 1 102 ? 11.397 5.884 -8.817 1.00 95.00 102 ASP A CA 1
ATOM 750 C C . ASP A 1 102 ? 9.898 5.563 -8.845 1.00 95.00 102 ASP A C 1
ATOM 752 O O . ASP A 1 102 ? 9.153 5.987 -9.738 1.00 95.00 102 ASP A O 1
ATOM 756 N N . GLY A 1 103 ? 9.476 4.715 -7.911 1.00 94.56 103 GLY A N 1
ATOM 757 C CA . GLY A 1 103 ? 8.077 4.507 -7.556 1.00 94.56 103 GLY A CA 1
ATOM 758 C C . GLY A 1 103 ? 7.714 5.345 -6.333 1.00 94.56 103 GLY A C 1
ATOM 759 O O . GLY A 1 103 ? 8.588 5.754 -5.559 1.00 94.56 103 GLY A O 1
ATOM 760 N N . ARG A 1 104 ? 6.418 5.578 -6.136 1.00 96.44 104 ARG A N 1
ATOM 761 C CA . ARG A 1 104 ? 5.896 6.413 -5.055 1.00 96.44 104 ARG A CA 1
ATOM 762 C C . ARG A 1 104 ? 5.037 5.598 -4.112 1.00 96.44 104 ARG A C 1
ATOM 764 O O . ARG A 1 104 ? 4.218 4.824 -4.581 1.00 96.44 104 ARG A O 1
ATOM 771 N N . HIS A 1 105 ? 5.195 5.751 -2.804 1.00 96.50 105 HIS A N 1
ATOM 772 C CA . HIS A 1 105 ? 4.406 4.971 -1.852 1.00 96.50 105 HIS A CA 1
ATOM 773 C C . HIS A 1 105 ? 4.135 5.734 -0.561 1.00 96.50 105 HIS A C 1
ATOM 775 O O . HIS A 1 105 ? 4.895 6.624 -0.173 1.00 96.50 105 HIS A O 1
ATOM 781 N N . LEU A 1 106 ? 3.047 5.359 0.105 1.00 96.38 106 LEU A N 1
ATOM 782 C CA . LEU A 1 106 ? 2.777 5.733 1.484 1.00 96.38 106 LEU A CA 1
ATOM 783 C C . LEU A 1 106 ? 3.625 4.854 2.405 1.00 96.38 106 LEU A C 1
ATOM 785 O O . LEU A 1 106 ? 3.599 3.628 2.285 1.00 96.38 106 LEU A O 1
ATOM 789 N N . TYR A 1 107 ? 4.336 5.479 3.338 1.00 97.38 107 TYR A N 1
ATOM 790 C CA . TYR A 1 107 ? 5.069 4.807 4.401 1.00 97.38 107 TYR A CA 1
ATOM 791 C C . TYR A 1 107 ? 4.446 5.119 5.762 1.00 97.38 107 TYR A C 1
ATOM 793 O O . TYR A 1 107 ? 4.268 6.281 6.135 1.00 97.38 107 TYR A O 1
ATOM 801 N N . LEU A 1 108 ? 4.144 4.059 6.509 1.00 96.38 108 LEU A N 1
ATOM 802 C CA . LEU A 1 108 ? 3.525 4.112 7.827 1.00 96.38 108 LEU A CA 1
ATOM 803 C C . LEU A 1 108 ? 4.405 3.376 8.830 1.00 96.38 108 LEU A C 1
ATOM 805 O O . LEU A 1 108 ? 4.713 2.196 8.658 1.00 96.38 108 LEU A O 1
ATOM 809 N N . LYS A 1 109 ? 4.756 4.051 9.920 1.00 96.12 109 LYS A N 1
ATOM 810 C CA . LYS A 1 109 ? 5.410 3.444 11.083 1.00 96.12 109 LYS A CA 1
ATOM 811 C C . LYS A 1 109 ? 4.893 4.084 12.364 1.00 96.12 109 LYS A C 1
ATOM 813 O O . LYS A 1 109 ? 4.079 5.007 12.322 1.00 96.12 109 LYS A O 1
ATOM 818 N N . SER A 1 110 ? 5.399 3.637 13.510 1.00 93.25 110 SER A N 1
ATOM 819 C CA . SER A 1 110 ? 5.109 4.306 14.780 1.00 93.25 110 SER A CA 1
ATOM 820 C C . SER A 1 110 ? 5.468 5.800 14.709 1.00 93.25 110 SER A C 1
ATOM 822 O O . SER A 1 110 ? 6.594 6.168 14.353 1.00 93.25 110 SER A O 1
ATOM 824 N N . GLY A 1 111 ? 4.471 6.645 14.989 1.00 91.94 111 GLY A N 1
ATOM 825 C CA . GLY A 1 111 ? 4.570 8.105 15.009 1.00 91.94 111 GLY A CA 1
ATOM 826 C C . GLY A 1 111 ? 4.804 8.794 13.661 1.00 91.94 111 GLY A C 1
ATOM 827 O O . GLY A 1 111 ? 5.138 9.977 13.669 1.00 91.94 111 GLY A O 1
ATOM 828 N N . ARG A 1 112 ? 4.710 8.100 12.514 1.00 93.81 112 ARG A N 1
ATOM 829 C CA . ARG A 1 112 ? 4.894 8.734 11.196 1.00 93.81 112 ARG A CA 1
ATOM 830 C C . ARG A 1 112 ? 3.992 8.140 10.113 1.00 93.81 112 ARG A C 1
ATOM 832 O O . ARG A 1 112 ? 3.933 6.919 9.960 1.00 93.81 112 ARG A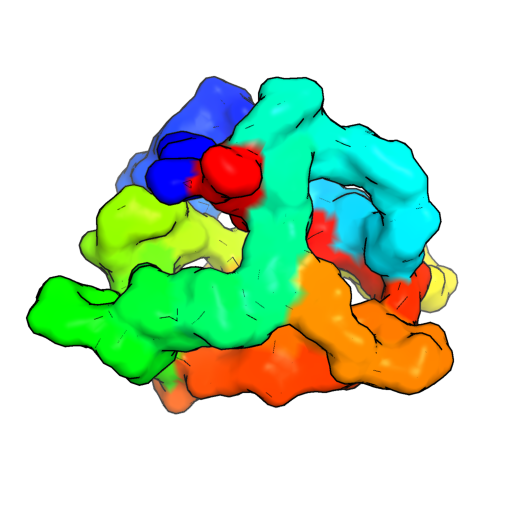 O 1
ATOM 839 N N . ALA A 1 113 ? 3.425 9.025 9.298 1.00 94.56 113 ALA A N 1
ATOM 840 C CA . ALA A 1 113 ? 2.742 8.728 8.046 1.00 94.56 113 ALA A CA 1
ATOM 841 C C . ALA A 1 113 ? 3.137 9.783 7.008 1.00 94.56 113 ALA A C 1
ATOM 843 O O . ALA A 1 113 ? 2.922 10.972 7.226 1.00 94.56 113 ALA A O 1
ATOM 844 N N . PHE A 1 114 ? 3.778 9.372 5.916 1.00 94.50 114 PHE A N 1
ATOM 845 C CA . PHE A 1 114 ? 4.166 10.287 4.839 1.00 94.50 114 PHE A CA 1
ATOM 846 C C . PHE A 1 114 ? 4.458 9.526 3.548 1.00 94.50 114 PHE A C 1
ATOM 848 O O . PHE A 1 114 ? 4.749 8.329 3.562 1.00 94.50 114 PHE A O 1
ATOM 855 N N . PHE A 1 115 ? 4.420 10.234 2.424 1.00 95.69 115 PHE A N 1
ATOM 856 C CA . PHE A 1 115 ? 4.788 9.664 1.136 1.00 95.69 115 PHE A CA 1
ATOM 857 C C . PHE A 1 115 ? 6.279 9.812 0.856 1.00 95.69 115 PHE A C 1
ATOM 859 O O . PHE A 1 115 ? 6.868 10.885 1.024 1.00 95.69 115 PHE A O 1
ATOM 866 N N . VAL A 1 116 ? 6.884 8.741 0.356 1.00 96.06 116 VAL A N 1
ATOM 867 C CA . VAL A 1 116 ? 8.306 8.687 0.017 1.00 96.06 116 VAL A CA 1
ATOM 868 C C . VAL A 1 116 ? 8.512 7.976 -1.320 1.00 96.06 116 VAL A C 1
ATOM 870 O O . VAL A 1 116 ? 7.682 7.187 -1.778 1.00 96.06 116 VAL A O 1
ATOM 873 N N . SER A 1 117 ? 9.591 8.338 -2.011 1.00 96.69 117 SER A N 1
ATOM 874 C CA . SER A 1 117 ? 9.966 7.734 -3.289 1.00 96.69 117 SER A CA 1
ATOM 875 C C . SER A 1 117 ? 11.020 6.663 -3.048 1.00 96.69 117 SER A C 1
ATOM 877 O O . SER A 1 117 ? 11.882 6.803 -2.180 1.00 96.69 117 SER A O 1
ATOM 879 N N . SER A 1 118 ? 10.928 5.551 -3.764 1.00 96.00 118 SER A N 1
ATOM 880 C CA . SER A 1 118 ? 11.871 4.442 -3.629 1.00 96.00 118 SER A CA 1
ATOM 881 C C . SER A 1 118 ? 12.004 3.673 -4.927 1.00 96.00 118 SER A C 1
ATOM 883 O O . SER A 1 118 ? 11.141 3.735 -5.803 1.00 96.00 118 SER A O 1
ATOM 885 N N . ASN A 1 119 ? 13.094 2.918 -5.030 1.00 96.00 119 ASN A N 1
ATOM 886 C CA . ASN A 1 119 ? 13.372 2.116 -6.206 1.00 96.00 119 ASN A CA 1
ATOM 887 C C . ASN A 1 119 ? 12.197 1.167 -6.516 1.00 96.00 119 ASN A C 1
ATOM 889 O O . ASN A 1 119 ? 11.683 0.474 -5.637 1.00 96.00 119 ASN A O 1
ATOM 893 N N . ARG A 1 120 ? 11.809 1.108 -7.789 1.00 94.62 120 ARG A N 1
ATOM 894 C CA . ARG A 1 120 ? 10.658 0.334 -8.280 1.00 94.62 120 ARG A CA 1
ATOM 895 C C . ARG A 1 120 ? 10.768 -1.177 -8.045 1.00 94.62 120 ARG A C 1
ATOM 897 O O . ARG A 1 120 ? 9.752 -1.860 -8.033 1.00 94.62 120 ARG A O 1
ATOM 904 N N . ALA A 1 121 ? 11.978 -1.695 -7.827 1.00 95.62 121 ALA A N 1
ATOM 905 C CA . ALA A 1 121 ? 12.229 -3.116 -7.586 1.00 95.62 121 ALA A CA 1
ATOM 906 C C . ALA A 1 121 ? 11.932 -3.576 -6.141 1.00 95.62 121 ALA A C 1
ATOM 908 O O . ALA A 1 121 ? 11.931 -4.787 -5.864 1.00 95.62 121 ALA A O 1
ATOM 909 N N . HIS A 1 122 ? 11.663 -2.647 -5.214 1.00 97.44 122 HIS A N 1
ATOM 910 C CA . HIS A 1 122 ? 11.113 -3.004 -3.904 1.00 97.44 122 HIS A CA 1
ATOM 911 C C . HIS A 1 122 ? 9.735 -3.652 -4.058 1.00 97.44 122 HIS A C 1
ATOM 913 O O . HIS A 1 122 ? 8.996 -3.337 -4.984 1.00 97.44 122 HIS A O 1
ATOM 919 N N . GLY A 1 123 ? 9.410 -4.596 -3.178 1.00 97.69 123 GLY A N 1
ATOM 920 C CA . GLY A 1 123 ? 8.072 -5.171 -3.098 1.00 97.69 123 GLY A CA 1
ATOM 921 C C . GLY A 1 123 ? 7.266 -4.472 -2.012 1.00 97.69 123 GLY A C 1
ATOM 922 O O . GLY A 1 123 ? 7.589 -4.670 -0.844 1.00 97.69 123 GLY A O 1
ATOM 923 N N . PHE A 1 124 ? 6.240 -3.700 -2.369 1.00 97.94 124 PHE A N 1
ATOM 924 C CA . PHE A 1 124 ? 5.297 -3.104 -1.410 1.00 97.94 124 PHE A CA 1
ATOM 925 C C . PHE A 1 124 ? 3.883 -3.643 -1.634 1.00 97.94 124 PHE A C 1
ATOM 927 O O . PHE A 1 124 ? 3.558 -4.129 -2.722 1.00 97.94 124 PHE A O 1
ATOM 934 N N . SER A 1 125 ? 3.046 -3.562 -0.600 1.00 97.44 125 SER A N 1
ATOM 935 C CA . SER A 1 125 ? 1.646 -3.961 -0.704 1.00 97.44 125 SER A CA 1
ATOM 936 C C . SER A 1 125 ? 0.875 -3.002 -1.612 1.00 97.44 125 SER A C 1
ATOM 938 O O . SER A 1 125 ? 1.230 -1.832 -1.787 1.00 97.44 125 SER A O 1
ATOM 940 N N . VAL A 1 126 ? -0.224 -3.503 -2.172 1.00 96.31 126 VAL A N 1
ATOM 941 C CA . VAL A 1 126 ? -1.160 -2.716 -2.976 1.00 96.31 126 VAL A CA 1
ATOM 942 C C . VAL A 1 126 ? -2.546 -2.813 -2.368 1.00 96.31 126 VAL A C 1
ATOM 944 O O . VAL A 1 126 ? -3.028 -3.899 -2.053 1.00 96.31 126 VAL A O 1
ATOM 947 N N . ARG A 1 127 ? -3.199 -1.663 -2.230 1.00 95.25 127 ARG A N 1
ATOM 948 C CA . ARG A 1 127 ? -4.599 -1.558 -1.842 1.00 95.25 127 ARG A CA 1
ATOM 949 C C . ARG A 1 127 ? -5.344 -0.884 -2.984 1.00 95.25 127 ARG A C 1
ATOM 951 O O . ARG A 1 127 ? -5.146 0.303 -3.195 1.00 95.25 127 ARG A O 1
ATOM 958 N N . CYS A 1 128 ? -6.132 -1.636 -3.745 1.00 95.56 128 CYS A N 1
ATOM 959 C CA . CYS A 1 128 ? -6.765 -1.097 -4.947 1.00 95.56 128 CYS A CA 1
ATOM 960 C C . CYS A 1 128 ? -7.991 -0.234 -4.619 1.00 95.56 128 CYS A C 1
ATOM 962 O O . CYS A 1 128 ? -8.737 -0.528 -3.677 1.00 95.56 128 CYS A O 1
ATOM 964 N N . ILE A 1 129 ? -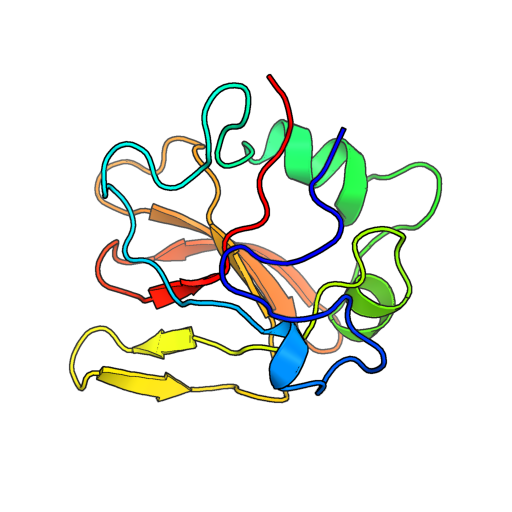8.212 0.792 -5.436 1.00 94.62 129 ILE A N 1
ATOM 965 C CA . ILE A 1 129 ? -9.376 1.677 -5.402 1.00 94.62 129 ILE A CA 1
ATOM 966 C C . ILE A 1 129 ? -10.173 1.504 -6.699 1.00 94.62 129 ILE A C 1
ATOM 968 O O . ILE A 1 129 ? -9.594 1.274 -7.755 1.00 94.62 129 ILE A O 1
ATOM 972 N N . LYS A 1 130 ? -11.502 1.523 -6.606 1.00 93.25 130 LYS A N 1
ATOM 973 C CA . LYS A 1 130 ? -12.404 1.484 -7.758 1.00 93.25 130 LYS A CA 1
ATOM 974 C C . LYS A 1 130 ? -12.266 2.781 -8.554 1.00 93.25 130 LYS A C 1
ATOM 976 O O . LYS A 1 130 ? -12.290 3.842 -7.926 1.00 93.25 130 LYS A O 1
ATOM 981 N N . ASP A 1 131 ? -12.158 2.644 -9.872 1.00 84.25 131 ASP A N 1
ATOM 982 C CA . ASP A 1 131 ? -12.113 3.764 -10.823 1.00 84.25 131 ASP A CA 1
ATOM 983 C C . ASP A 1 131 ? -13.405 4.603 -10.813 1.00 84.25 131 ASP A C 1
ATOM 985 O O . ASP A 1 131 ? -14.491 4.048 -10.492 1.00 84.25 131 ASP A O 1
#

Sequence (131 aa):
MWLDRNLGATQVAASSTDSAAYGDLYQWGTNGICPAGFSVPTEAEITADTISATTTDITNSATAFSSFLKIPVAGYRHRSDGGLYNVGTSAYLWSRSAAGRDGRHLYLKSGRAFFVSSNRAHGFSVRCIKD